Protein AF-A0A6B0S4A5-F1 (afdb_monomer_lite)

InterPro domains:
  IPR012677 Nucleotide-binding alpha-beta plait domain superfamily [G3DSA:3.30.70.330] (7-54)
  IPR012677 Nucleotide-binding alpha-beta plait domain superfamily [G3DSA:3.30.70.330] (55-97)
  IPR035979 RNA-binding domain superfamily [SSF54928] (5-97)

Radius of gyration: 17.84 Å; chains: 1; bounding box: 45×27×46 Å

pLDDT: mean 73.57, std 11.83, range [42.69, 90.5]

Secondary structure (DSSP, 8-state):
----B-TTT--B-S------SSHHHHHHHHHSPSEEETTEEE---PPPPHHHHTSTTTTS--------S--TT--HHHHHHHHHTTS--S-------

Foldseek 3Di:
DDQPADPPPRDRPPDDDDDDPDPVVVVVVQVPPQDDDPNDTDDDAPDDDPVLVPPPCSPPSDPDDDDPPDDPPDDPVNVQVVCVVVHHDPDDDDDDD

Structure (mmCIF, N/CA/C/O backbone):
data_AF-A0A6B0S4A5-F1
#
_entry.id   AF-A0A6B0S4A5-F1
#
loop_
_atom_site.group_PDB
_atom_site.id
_atom_site.type_symbol
_atom_site.label_atom_id
_atom_site.label_alt_id
_atom_site.label_comp_id
_atom_site.label_asym_id
_atom_site.label_entity_id
_atom_site.label_seq_id
_atom_site.pdbx_PDB_ins_code
_atom_site.Cartn_x
_atom_site.Cartn_y
_atom_site.Cartn_z
_atom_site.occupancy
_atom_site.B_iso_or_equiv
_atom_site.auth_seq_id
_atom_site.auth_comp_id
_atom_site.auth_asym_id
_atom_site.auth_atom_id
_atom_site.pdbx_PDB_model_num
ATOM 1 N N . MET A 1 1 ? 11.514 11.085 -21.179 1.00 43.19 1 MET A N 1
ATOM 2 C CA . MET A 1 1 ? 11.255 11.158 -19.724 1.00 43.19 1 MET A CA 1
ATOM 3 C C . MET A 1 1 ? 12.568 10.878 -19.016 1.00 43.19 1 MET A C 1
ATOM 5 O O . MET A 1 1 ? 12.978 9.726 -18.932 1.00 43.19 1 MET A O 1
ATOM 9 N N . ASP A 1 2 ? 13.289 11.934 -18.642 1.00 42.69 2 ASP A N 1
ATOM 10 C CA . ASP A 1 2 ? 14.668 11.815 -18.172 1.00 42.69 2 ASP A CA 1
ATOM 11 C C . ASP A 1 2 ? 14.747 11.138 -16.803 1.00 42.69 2 ASP A C 1
ATOM 13 O O . ASP A 1 2 ? 14.167 11.573 -15.807 1.00 42.69 2 ASP A O 1
ATOM 17 N N . ALA A 1 3 ? 15.481 10.032 -16.782 1.00 50.25 3 ALA A N 1
ATOM 18 C CA . ALA A 1 3 ? 15.921 9.347 -15.588 1.00 50.25 3 ALA A CA 1
ATOM 19 C C . ALA A 1 3 ? 16.538 10.342 -14.601 1.00 50.25 3 ALA A C 1
ATOM 21 O O . ALA A 1 3 ? 17.522 10.997 -14.937 1.00 50.25 3 ALA A O 1
ATOM 22 N N . THR A 1 4 ? 16.030 10.413 -13.368 1.00 56.06 4 THR A N 1
ATOM 23 C CA . THR A 1 4 ? 16.689 11.195 -12.318 1.00 56.06 4 THR A CA 1
ATOM 24 C C . THR A 1 4 ? 18.020 10.525 -11.970 1.00 56.06 4 THR A C 1
ATOM 26 O O . THR A 1 4 ? 18.075 9.591 -11.164 1.00 56.06 4 THR A O 1
ATOM 29 N N . LYS A 1 5 ? 19.077 10.944 -12.668 1.00 55.16 5 LYS A N 1
ATOM 30 C CA . LYS A 1 5 ? 20.461 10.528 -12.455 1.00 55.16 5 LYS A CA 1
ATOM 31 C C . LYS A 1 5 ? 21.021 11.283 -11.259 1.00 55.16 5 LYS A C 1
ATOM 33 O O . LYS A 1 5 ? 20.748 12.468 -11.082 1.00 55.16 5 LYS A O 1
ATOM 38 N N . ASP A 1 6 ? 21.789 10.578 -10.444 1.00 51.12 6 ASP A N 1
ATOM 39 C CA . ASP A 1 6 ? 22.597 11.201 -9.406 1.00 51.12 6 ASP A CA 1
ATOM 40 C C . ASP A 1 6 ? 23.622 12.166 -10.050 1.00 51.12 6 ASP A C 1
ATOM 42 O O . ASP A 1 6 ? 24.294 11.769 -11.009 1.00 51.12 6 AS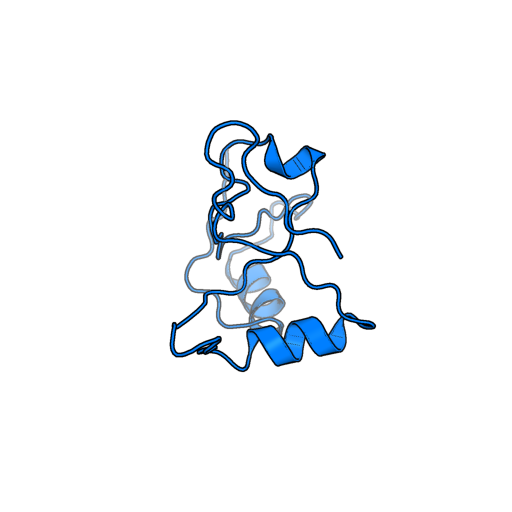P A O 1
ATOM 46 N N . PRO A 1 7 ? 23.733 13.427 -9.589 1.00 57.53 7 PRO A N 1
ATOM 47 C CA . PRO A 1 7 ? 24.579 14.428 -10.239 1.00 57.53 7 PRO A CA 1
ATOM 48 C C . PRO A 1 7 ? 26.082 14.128 -10.123 1.00 57.53 7 PRO A C 1
ATOM 50 O O . PRO A 1 7 ? 26.843 14.578 -10.976 1.00 57.53 7 PRO A O 1
ATOM 53 N N . ASN A 1 8 ? 26.504 13.330 -9.135 1.00 56.09 8 ASN A N 1
ATOM 54 C CA . ASN A 1 8 ? 27.915 13.024 -8.886 1.00 56.09 8 ASN A CA 1
ATOM 55 C C . ASN A 1 8 ? 28.359 11.708 -9.538 1.00 56.09 8 ASN A C 1
ATOM 57 O O . ASN A 1 8 ? 29.469 11.609 -10.050 1.00 56.09 8 ASN A O 1
ATOM 61 N N . THR A 1 9 ? 27.495 10.694 -9.555 1.00 60.47 9 THR A N 1
ATOM 62 C CA . THR A 1 9 ? 27.842 9.334 -10.007 1.00 60.47 9 THR A CA 1
ATOM 63 C C . THR A 1 9 ? 27.242 8.971 -11.364 1.00 60.47 9 THR A C 1
ATOM 65 O O . THR A 1 9 ? 27.572 7.925 -11.923 1.00 60.47 9 THR A O 1
ATOM 68 N N . LYS A 1 10 ? 26.320 9.794 -11.893 1.00 56.72 10 LYS A N 1
ATOM 69 C CA . LYS A 1 10 ? 25.487 9.530 -13.087 1.00 56.72 10 LYS A CA 1
ATOM 70 C C . LYS A 1 10 ? 24.748 8.185 -13.077 1.00 56.72 10 LYS A C 1
ATOM 72 O O . LYS A 1 10 ? 24.102 7.833 -14.069 1.00 56.72 10 LYS A O 1
ATOM 77 N N . CYS A 1 11 ? 24.778 7.459 -11.961 1.00 45.75 11 CYS A N 1
ATOM 78 C CA . CYS A 1 11 ? 24.068 6.211 -11.790 1.00 45.75 11 CYS A CA 1
ATOM 79 C C . CYS A 1 11 ? 22.577 6.491 -11.615 1.00 45.75 11 CYS A C 1
ATOM 81 O O . CYS A 1 11 ? 22.147 7.451 -10.969 1.00 45.75 11 CYS A O 1
ATOM 83 N N . SER A 1 12 ? 21.767 5.638 -12.237 1.00 58.09 12 SER A N 1
ATOM 84 C CA . SER A 1 12 ? 20.331 5.620 -11.998 1.00 58.09 12 SER A CA 1
ATOM 85 C C . SER A 1 12 ? 20.102 5.356 -10.514 1.00 58.09 12 SER A C 1
ATOM 87 O O . SER A 1 12 ? 20.586 4.347 -10.008 1.00 58.09 12 SER A O 1
ATOM 89 N N . ARG A 1 13 ? 19.316 6.195 -9.828 1.00 62.31 13 ARG A N 1
ATOM 90 C CA . ARG A 1 13 ? 18.986 6.027 -8.397 1.00 62.31 13 ARG A CA 1
ATOM 91 C C . ARG A 1 13 ? 18.170 4.757 -8.076 1.00 62.31 13 ARG A C 1
ATOM 93 O O . ARG A 1 13 ? 17.609 4.642 -6.998 1.00 62.31 13 ARG A O 1
ATOM 100 N N . GLY A 1 14 ? 18.063 3.814 -9.012 1.00 68.50 14 GLY A N 1
ATOM 101 C CA . GLY A 1 14 ? 17.408 2.522 -8.817 1.00 68.50 14 GLY A CA 1
ATOM 102 C C . GLY A 1 14 ? 15.879 2.556 -8.832 1.00 68.50 14 GLY A C 1
ATOM 103 O O . GLY A 1 14 ? 15.272 1.502 -8.694 1.00 68.50 14 GLY A O 1
ATOM 104 N N . PHE A 1 15 ? 15.252 3.720 -9.037 1.00 68.50 15 PHE A N 1
ATOM 105 C CA . PHE A 1 15 ? 13.797 3.849 -9.141 1.00 68.50 15 PHE A CA 1
ATOM 106 C C . PHE A 1 15 ? 13.371 4.780 -10.282 1.00 68.50 15 PHE A C 1
ATOM 108 O O . PHE A 1 15 ? 14.099 5.690 -10.703 1.00 68.50 15 PHE A O 1
ATOM 115 N N . ARG A 1 16 ? 12.167 4.530 -10.793 1.00 72.44 16 ARG A N 1
ATOM 116 C CA . ARG A 1 16 ? 11.432 5.376 -11.737 1.00 72.44 16 ARG A CA 1
ATOM 117 C C . ARG A 1 16 ? 9.991 5.475 -11.257 1.00 72.44 16 ARG A C 1
ATOM 119 O O . ARG A 1 16 ? 9.499 4.560 -10.605 1.00 72.44 16 ARG A O 1
ATOM 126 N N . LEU A 1 17 ? 9.351 6.597 -11.561 1.00 75.50 17 LEU A N 1
ATOM 127 C CA . LEU A 1 17 ? 7.925 6.793 -11.333 1.00 75.50 17 LEU A CA 1
ATOM 128 C C . LEU A 1 17 ? 7.189 6.454 -12.626 1.00 75.50 17 LEU A C 1
ATOM 130 O O . LEU A 1 17 ? 7.619 6.869 -13.703 1.00 75.50 17 LEU A O 1
ATOM 134 N N . LEU A 1 18 ? 6.102 5.706 -12.494 1.00 75.19 18 LEU A N 1
ATOM 135 C CA . LEU A 1 18 ? 5.178 5.394 -13.571 1.00 75.19 18 LEU A CA 1
ATOM 136 C C . LEU A 1 18 ? 3.798 5.901 -13.153 1.00 75.19 18 LEU A C 1
ATOM 138 O O . LEU A 1 18 ? 3.361 5.653 -12.030 1.00 75.19 18 LEU A O 1
ATOM 142 N N . THR A 1 19 ? 3.147 6.637 -14.047 1.00 76.56 19 THR A N 1
ATOM 143 C CA . THR A 1 19 ? 1.810 7.191 -13.829 1.00 76.56 19 THR A CA 1
ATOM 144 C C . THR A 1 19 ? 0.844 6.460 -14.745 1.00 76.56 19 THR A C 1
ATOM 146 O O . THR A 1 19 ? 1.001 6.513 -15.963 1.00 76.56 19 THR A O 1
ATOM 149 N N . TYR A 1 20 ? -0.130 5.774 -14.154 1.00 75.88 20 TYR A N 1
ATOM 150 C CA . TYR A 1 20 ? -1.237 5.158 -14.883 1.00 75.88 20 TYR A CA 1
ATOM 151 C C . TYR A 1 20 ? -2.271 6.210 -15.295 1.00 75.88 20 TYR A C 1
ATOM 153 O O . TYR A 1 20 ? -2.365 7.266 -14.666 1.00 75.88 20 TYR A O 1
ATOM 161 N N . ALA A 1 21 ? -3.051 5.925 -16.340 1.00 79.50 21 ALA A N 1
ATOM 162 C CA . ALA A 1 21 ? -4.108 6.828 -16.792 1.00 79.50 21 ALA A CA 1
ATOM 163 C C . ALA A 1 21 ? -5.282 6.855 -15.801 1.00 79.50 21 ALA A C 1
ATOM 165 O O . ALA A 1 21 ? -5.953 7.875 -15.649 1.00 79.50 21 ALA A O 1
ATOM 166 N N . THR A 1 22 ? -5.515 5.740 -15.106 1.00 71.69 22 THR A N 1
ATOM 167 C CA . THR A 1 22 ? -6.626 5.560 -14.173 1.00 71.69 22 THR A CA 1
ATOM 168 C C . THR A 1 22 ? -6.189 4.887 -12.872 1.00 71.69 22 THR A C 1
ATOM 170 O O . THR A 1 22 ? -5.196 4.163 -12.798 1.00 71.69 22 THR A O 1
ATOM 173 N N . VAL A 1 23 ? -6.983 5.086 -11.817 1.00 72.50 23 VAL A N 1
ATOM 174 C CA . VAL A 1 23 ? -6.755 4.451 -10.506 1.00 72.50 23 VAL A CA 1
ATOM 175 C C . VAL A 1 23 ? -6.990 2.934 -10.558 1.00 72.50 23 VAL A C 1
ATOM 177 O O . VAL A 1 23 ? -6.362 2.187 -9.810 1.00 72.50 23 VAL A O 1
ATOM 180 N N . GLN A 1 24 ? -7.854 2.453 -11.456 1.00 76.69 24 GLN A N 1
ATOM 181 C CA . GLN A 1 24 ? -8.136 1.020 -11.600 1.00 76.69 24 GLN A CA 1
ATOM 182 C C . GLN A 1 24 ? -6.902 0.237 -12.066 1.00 76.69 24 GLN A C 1
ATOM 184 O O . GLN A 1 24 ? -6.638 -0.855 -11.564 1.00 76.69 24 GLN A O 1
ATOM 189 N N . GLU A 1 25 ? -6.102 0.822 -12.959 1.0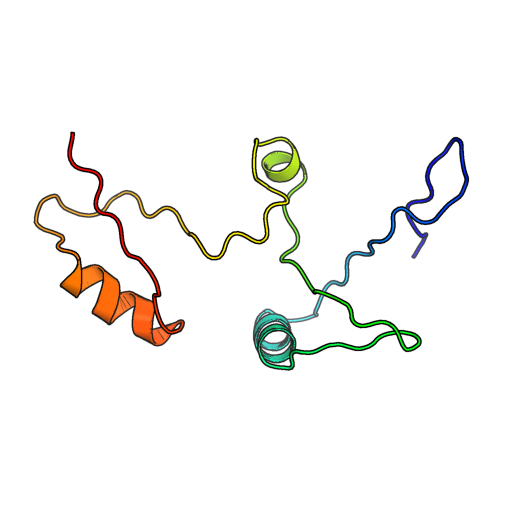0 74.62 25 GLU A N 1
ATOM 190 C CA . GLU A 1 25 ? -4.857 0.221 -13.445 1.00 74.62 25 GLU A CA 1
ATOM 191 C C . GLU A 1 25 ? -3.810 0.081 -12.330 1.00 74.62 25 GLU A C 1
ATOM 193 O O . GLU A 1 25 ? -3.108 -0.926 -12.268 1.00 74.62 25 GLU A O 1
ATOM 198 N N . VAL A 1 26 ? -3.770 1.022 -11.376 1.00 77.62 26 VAL A N 1
ATOM 199 C CA . VAL A 1 26 ? -2.909 0.918 -10.183 1.00 77.62 26 VAL A CA 1
ATOM 200 C C . VAL A 1 26 ? -3.281 -0.311 -9.347 1.00 77.62 26 VAL A C 1
ATOM 202 O O . VAL A 1 26 ? -2.404 -1.017 -8.846 1.00 77.62 26 VAL A O 1
ATOM 205 N N . GLY A 1 27 ? -4.581 -0.577 -9.190 1.00 77.56 27 GLY A N 1
ATOM 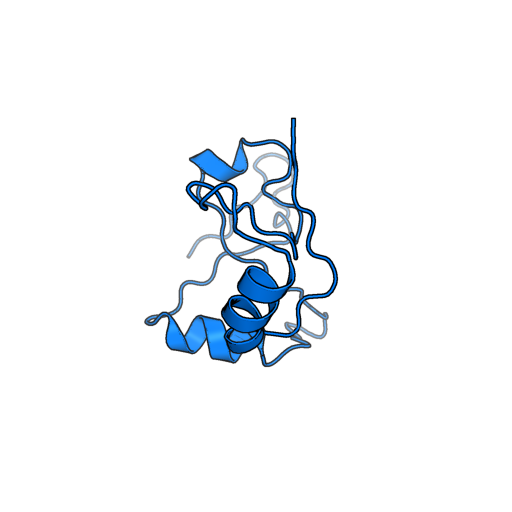206 C CA . GLY A 1 27 ? -5.083 -1.747 -8.469 1.00 77.56 27 GLY A CA 1
ATOM 207 C C . GLY A 1 27 ? -4.723 -3.062 -9.163 1.00 77.56 27 GLY A C 1
ATOM 208 O O . GLY A 1 27 ? -4.244 -3.991 -8.509 1.00 77.56 27 GLY A O 1
ATOM 209 N N . ALA A 1 28 ? -4.898 -3.120 -10.486 1.00 79.75 28 ALA A N 1
ATOM 210 C CA . ALA A 1 28 ? -4.529 -4.279 -11.296 1.00 79.75 28 ALA A CA 1
ATOM 211 C C . ALA A 1 28 ? -3.023 -4.578 -11.209 1.00 79.75 28 ALA A C 1
ATOM 213 O O . ALA A 1 28 ? -2.638 -5.710 -10.914 1.00 79.75 28 ALA A O 1
ATOM 214 N N . GLU A 1 29 ? -2.178 -3.552 -11.345 1.00 82.44 29 GLU A N 1
ATOM 215 C CA . GLU A 1 29 ? -0.723 -3.673 -11.208 1.00 82.44 29 GLU A CA 1
ATOM 216 C C . GLU A 1 29 ? -0.321 -4.180 -9.817 1.00 82.44 29 GLU A C 1
ATOM 218 O O . GLU A 1 29 ? 0.538 -5.053 -9.668 1.00 82.44 29 GLU A O 1
ATOM 223 N N . ARG A 1 30 ? -0.959 -3.668 -8.759 1.00 81.31 30 ARG A N 1
ATOM 224 C CA . ARG A 1 30 ? -0.656 -4.083 -7.381 1.00 81.31 30 ARG A CA 1
ATOM 225 C C . ARG A 1 30 ? -0.983 -5.558 -7.133 1.00 81.31 30 ARG A C 1
ATOM 227 O O . ARG A 1 30 ? -0.278 -6.210 -6.354 1.00 81.31 30 ARG A O 1
ATOM 234 N N . SER A 1 31 ? -2.021 -6.066 -7.796 1.00 80.06 31 SER A N 1
ATOM 235 C CA . SER A 1 31 ? -2.450 -7.468 -7.741 1.00 80.06 31 SER A CA 1
ATOM 236 C C . SER A 1 31 ? -1.598 -8.390 -8.614 1.00 80.06 31 SER A C 1
ATOM 238 O O . SER A 1 31 ? -1.416 -9.549 -8.260 1.00 80.06 31 SER A O 1
ATOM 240 N N . ALA A 1 32 ? -1.013 -7.883 -9.701 1.00 82.31 32 ALA A N 1
ATOM 241 C CA . ALA A 1 32 ? -0.228 -8.659 -10.665 1.00 82.31 32 ALA A CA 1
ATOM 242 C C . ALA A 1 32 ? 1.203 -9.016 -10.202 1.00 82.31 32 ALA A C 1
ATOM 244 O O . ALA A 1 32 ? 2.028 -9.463 -10.996 1.00 82.31 32 ALA A O 1
ATOM 245 N N . ARG A 1 33 ? 1.523 -8.837 -8.914 1.00 82.56 33 ARG A N 1
ATOM 246 C CA . ARG A 1 33 ? 2.837 -9.197 -8.357 1.00 82.56 33 ARG A CA 1
ATOM 247 C C . ARG A 1 33 ? 3.065 -10.720 -8.418 1.00 82.56 33 ARG A C 1
ATOM 249 O O . ARG A 1 33 ? 2.128 -11.470 -8.151 1.00 82.56 33 ARG A O 1
ATOM 256 N N . PRO A 1 34 ? 4.309 -11.195 -8.643 1.00 85.81 34 PRO A N 1
ATOM 257 C CA . PRO A 1 34 ? 5.563 -10.439 -8.732 1.00 85.81 34 PRO A CA 1
ATOM 258 C C . PRO A 1 34 ? 5.841 -9.844 -10.121 1.00 85.81 34 PRO A C 1
ATOM 260 O O . PRO A 1 34 ? 5.571 -10.466 -11.142 1.00 85.81 34 PRO A O 1
ATOM 263 N N . HIS A 1 35 ? 6.497 -8.682 -10.142 1.00 84.50 35 HIS A N 1
ATOM 264 C CA . HIS A 1 35 ? 6.861 -7.978 -11.376 1.00 84.50 35 HIS A CA 1
ATOM 265 C C . HIS A 1 35 ? 8.313 -8.220 -11.762 1.00 84.50 35 HIS A C 1
ATOM 267 O O . HIS A 1 35 ? 9.195 -8.211 -10.901 1.00 84.50 35 HIS A O 1
ATOM 273 N N . LYS A 1 36 ? 8.577 -8.400 -13.059 1.00 84.69 36 LYS A N 1
ATOM 274 C CA . LYS A 1 36 ? 9.932 -8.536 -13.608 1.00 84.69 36 LYS A CA 1
ATOM 275 C C . LYS A 1 36 ? 10.163 -7.516 -14.717 1.00 84.69 36 LYS A C 1
ATOM 277 O O . LYS A 1 36 ? 9.417 -7.486 -15.687 1.00 84.69 36 LYS A O 1
ATOM 282 N N . VAL A 1 37 ? 11.231 -6.735 -14.584 1.00 80.94 37 VAL A N 1
ATOM 283 C CA . VAL A 1 37 ? 11.705 -5.780 -15.596 1.00 80.94 37 VAL A CA 1
ATOM 284 C C . VAL A 1 37 ? 13.176 -6.079 -15.850 1.00 80.94 37 VAL A C 1
ATOM 286 O O . VAL A 1 37 ? 13.950 -6.195 -14.900 1.00 80.94 37 VAL A O 1
ATOM 289 N N . ASP A 1 38 ? 13.552 -6.275 -17.114 1.00 81.75 38 ASP A N 1
ATOM 290 C CA . ASP A 1 38 ? 14.923 -6.611 -17.531 1.00 81.75 38 ASP A CA 1
ATOM 291 C C . ASP A 1 38 ? 15.519 -7.818 -16.780 1.00 81.75 38 ASP A C 1
ATOM 293 O O . ASP A 1 38 ? 16.679 -7.834 -16.372 1.00 81.75 38 ASP A O 1
ATOM 297 N N . GLY A 1 39 ? 14.688 -8.833 -16.523 1.00 82.00 39 GLY A N 1
ATOM 298 C CA . GLY A 1 39 ? 15.086 -10.038 -15.788 1.00 82.00 39 GLY A CA 1
ATOM 299 C C . GLY A 1 39 ? 15.245 -9.850 -14.274 1.00 82.00 39 GLY A C 1
ATOM 300 O O . GLY A 1 39 ? 15.449 -10.835 -13.563 1.00 82.00 39 GLY A O 1
ATOM 301 N N . LYS A 1 40 ? 15.089 -8.629 -13.748 1.00 78.62 40 LYS A N 1
ATOM 302 C CA . LYS A 1 40 ? 15.136 -8.333 -12.313 1.00 78.62 40 LYS A CA 1
ATOM 303 C C . LYS A 1 40 ? 13.727 -8.261 -11.729 1.00 78.62 40 LYS A C 1
ATOM 305 O O . LYS A 1 40 ? 12.851 -7.600 -12.281 1.00 78.62 40 LYS A O 1
ATOM 310 N N . VAL A 1 41 ? 13.515 -8.913 -10.586 1.00 81.06 41 VAL A N 1
ATOM 311 C CA . VAL A 1 41 ? 12.277 -8.744 -9.813 1.00 81.06 41 VAL A CA 1
ATOM 312 C C . VAL A 1 41 ? 12.249 -7.329 -9.241 1.00 81.06 41 VAL A C 1
ATOM 314 O O . VAL A 1 41 ? 13.201 -6.903 -8.582 1.00 81.06 41 VAL A O 1
ATOM 317 N N . VAL A 1 42 ? 11.170 -6.601 -9.509 1.00 81.19 42 VAL A N 1
ATOM 318 C CA . VAL A 1 42 ? 10.954 -5.240 -9.013 1.00 81.19 42 VAL A CA 1
ATOM 319 C C . VAL A 1 42 ? 9.790 -5.221 -8.030 1.00 81.19 42 VAL A C 1
ATOM 321 O O . VAL A 1 42 ? 8.835 -5.987 -8.153 1.00 81.19 42 VAL A O 1
ATOM 324 N N . GLU A 1 43 ? 9.874 -4.334 -7.043 1.00 78.19 43 GLU A N 1
ATOM 325 C CA . GLU A 1 43 ? 8.801 -4.084 -6.082 1.00 78.19 43 GLU A CA 1
ATOM 326 C C . GLU A 1 43 ? 8.189 -2.712 -6.390 1.00 78.19 43 GLU A C 1
ATOM 328 O O . GLU A 1 43 ? 8.792 -1.689 -6.046 1.00 78.19 43 GLU A O 1
ATOM 333 N N . PRO A 1 44 ? 7.015 -2.651 -7.048 1.00 77.56 44 PRO A N 1
ATOM 334 C CA . PRO A 1 44 ? 6.296 -1.398 -7.191 1.00 77.56 44 PRO A CA 1
ATOM 335 C C . PRO A 1 44 ? 5.874 -0.890 -5.814 1.00 77.56 44 PRO A C 1
ATOM 337 O O . PRO A 1 44 ? 5.255 -1.613 -5.027 1.00 77.56 44 PRO A O 1
ATOM 340 N N . LYS A 1 45 ? 6.193 0.372 -5.540 1.00 77.12 45 LYS A N 1
ATOM 341 C CA . LYS A 1 45 ? 5.750 1.094 -4.348 1.00 77.12 45 LYS A CA 1
ATOM 342 C C . LYS A 1 45 ? 4.814 2.210 -4.771 1.00 77.12 45 LYS A C 1
ATOM 344 O O . LYS A 1 45 ? 5.001 2.805 -5.831 1.00 77.12 45 LYS A O 1
ATOM 349 N N . THR A 1 46 ? 3.828 2.502 -3.931 1.00 73.44 46 THR A N 1
ATOM 350 C CA . THR A 1 46 ? 2.981 3.678 -4.123 1.00 73.44 46 THR A CA 1
ATOM 351 C C . THR A 1 46 ? 3.864 4.921 -4.182 1.00 73.44 46 THR A C 1
ATOM 353 O O . THR A 1 46 ? 4.767 5.084 -3.360 1.00 73.44 46 THR A O 1
ATOM 356 N N . ALA A 1 47 ? 3.621 5.781 -5.170 1.00 68.06 47 ALA A N 1
ATOM 357 C CA . ALA A 1 47 ? 4.303 7.059 -5.260 1.00 68.06 47 ALA A CA 1
ATOM 358 C C . ALA A 1 47 ? 3.902 7.927 -4.065 1.00 68.06 47 ALA A C 1
ATOM 360 O O . ALA A 1 47 ? 2.719 8.100 -3.781 1.00 68.06 47 ALA A O 1
ATOM 361 N N . VAL A 1 48 ? 4.898 8.464 -3.374 1.00 68.56 48 VAL A N 1
ATOM 362 C CA . VAL A 1 48 ? 4.688 9.359 -2.241 1.00 68.56 48 VAL A CA 1
ATOM 363 C C . VAL A 1 48 ? 4.870 10.790 -2.728 1.00 68.56 48 VAL A C 1
ATOM 365 O O . VAL A 1 48 ? 5.761 11.057 -3.542 1.00 68.56 48 VAL A O 1
ATOM 368 N N . SER A 1 49 ? 4.010 11.703 -2.271 1.00 67.62 49 SER A N 1
ATOM 369 C CA . SER A 1 49 ? 4.152 13.126 -2.578 1.00 67.62 49 SER A CA 1
ATOM 370 C C . SER A 1 49 ? 5.522 13.626 -2.097 1.00 67.62 49 SER A C 1
ATOM 372 O O . SER A 1 49 ? 6.124 13.051 -1.188 1.00 67.62 49 SER A O 1
ATOM 374 N N . ARG A 1 50 ? 6.061 14.695 -2.699 1.00 67.38 50 ARG A N 1
ATOM 375 C CA . ARG A 1 50 ? 7.349 15.250 -2.236 1.00 67.38 50 ARG A CA 1
ATOM 376 C C . ARG A 1 50 ? 7.282 15.684 -0.772 1.00 67.38 50 ARG A C 1
ATOM 378 O O . ARG A 1 50 ? 8.257 15.510 -0.052 1.00 67.38 50 ARG A O 1
ATOM 385 N N . GLU A 1 51 ? 6.141 16.214 -0.360 1.00 70.12 51 GLU A N 1
ATOM 386 C CA . GLU A 1 51 ? 5.861 16.667 1.000 1.00 70.12 51 GLU A CA 1
ATOM 387 C C . GLU A 1 51 ? 5.897 15.487 1.973 1.00 70.12 51 GLU A C 1
ATOM 389 O O . GLU A 1 51 ? 6.648 15.497 2.947 1.00 70.12 51 GLU A O 1
ATOM 394 N N . ASP A 1 52 ? 5.180 14.413 1.640 1.00 65.31 52 ASP A N 1
ATOM 395 C CA . ASP A 1 52 ? 5.164 13.205 2.453 1.00 65.31 52 ASP A CA 1
ATOM 396 C C . ASP A 1 52 ? 6.508 12.481 2.422 1.00 65.31 52 ASP A C 1
ATOM 398 O O . ASP A 1 52 ? 6.885 11.910 3.433 1.00 65.31 52 ASP A O 1
ATOM 402 N N . SER A 1 53 ? 7.287 12.556 1.334 1.00 64.56 53 SER A N 1
ATOM 403 C CA . SER A 1 53 ? 8.608 11.910 1.236 1.00 64.56 53 SER A CA 1
ATOM 404 C C . SER A 1 53 ? 9.621 12.426 2.262 1.00 64.56 53 SER A C 1
ATOM 406 O O . SER A 1 53 ? 10.553 11.704 2.612 1.00 64.56 53 SER A O 1
ATOM 408 N N . GLN A 1 54 ? 9.421 13.651 2.767 1.00 71.06 54 GLN A N 1
ATOM 409 C CA . GLN A 1 54 ? 10.238 14.242 3.831 1.00 71.06 54 GLN A CA 1
ATOM 410 C C . GLN A 1 54 ? 9.853 13.727 5.223 1.00 71.06 54 GLN A C 1
ATOM 412 O O . GLN A 1 54 ? 10.595 13.929 6.185 1.00 71.06 54 GLN A O 1
ATOM 417 N N . ARG A 1 55 ? 8.700 13.057 5.360 1.00 70.94 55 ARG A N 1
ATOM 418 C CA . ARG A 1 55 ? 8.256 12.495 6.635 1.00 70.94 55 ARG A CA 1
ATOM 419 C C . ARG A 1 55 ? 9.043 11.214 6.938 1.00 70.94 55 ARG A C 1
ATOM 421 O O . ARG A 1 55 ? 9.192 10.357 6.059 1.00 70.94 55 ARG A O 1
ATOM 428 N N . PRO A 1 56 ? 9.510 11.024 8.184 1.00 60.00 56 PRO A N 1
ATOM 429 C CA . PRO A 1 56 ? 10.132 9.770 8.591 1.00 60.00 56 PRO A CA 1
ATOM 430 C C . PRO A 1 56 ? 9.196 8.588 8.300 1.00 60.00 56 PRO A C 1
ATOM 432 O O . PRO A 1 56 ? 8.049 8.574 8.738 1.00 60.00 56 PRO A O 1
ATOM 435 N N . GLY A 1 57 ? 9.674 7.603 7.535 1.00 60.78 57 GLY A N 1
ATOM 436 C CA . GLY A 1 57 ? 8.915 6.391 7.203 1.00 60.78 57 GLY A CA 1
ATOM 437 C C . GLY A 1 57 ? 8.124 6.423 5.890 1.00 60.78 57 GLY A C 1
ATOM 438 O O . GLY A 1 57 ? 7.567 5.400 5.507 1.00 60.78 57 GLY A O 1
ATOM 439 N N . ALA A 1 58 ? 8.142 7.530 5.148 1.00 57.16 58 ALA A N 1
ATOM 440 C CA . ALA A 1 58 ? 7.427 7.680 3.879 1.00 57.16 58 ALA A CA 1
ATOM 441 C C . ALA A 1 58 ? 7.814 6.657 2.795 1.00 57.16 58 ALA A C 1
ATOM 443 O O . ALA A 1 58 ? 6.974 6.196 2.033 1.00 57.16 58 ALA A O 1
ATOM 444 N N . HIS A 1 59 ? 9.087 6.259 2.743 1.00 55.50 59 HIS A N 1
ATOM 445 C CA . HIS A 1 59 ? 9.592 5.262 1.791 1.00 55.50 59 HIS A CA 1
ATOM 446 C C . HIS A 1 59 ? 9.519 3.810 2.293 1.00 55.50 59 HIS A C 1
ATOM 448 O O . HIS A 1 59 ? 9.900 2.883 1.561 1.00 55.50 59 HIS A O 1
ATOM 454 N N . LEU A 1 60 ? 9.046 3.588 3.524 1.00 56.84 60 LEU A N 1
ATOM 455 C CA . LEU A 1 60 ? 8.756 2.240 3.993 1.00 56.84 60 LEU A CA 1
ATOM 456 C C . LEU A 1 60 ? 7.543 1.744 3.210 1.00 56.84 60 LEU A C 1
ATOM 458 O O . LEU A 1 60 ? 6.561 2.465 3.060 1.00 56.84 60 LEU A O 1
ATOM 462 N N . THR A 1 61 ? 7.620 0.523 2.679 1.00 51.09 61 THR A N 1
ATOM 463 C CA . THR A 1 61 ? 6.487 -0.162 2.049 1.00 51.09 61 THR A CA 1
ATOM 464 C C . THR A 1 61 ? 5.466 -0.457 3.154 1.00 51.09 61 THR A C 1
ATOM 466 O O . THR A 1 61 ? 5.374 -1.576 3.653 1.00 51.09 61 THR A O 1
ATOM 469 N N . MET A 1 62 ? 4.779 0.574 3.650 1.00 55.88 62 MET A N 1
ATOM 470 C CA . MET A 1 62 ? 3.922 0.459 4.815 1.00 55.88 62 MET A CA 1
ATOM 471 C C . MET A 1 62 ? 2.662 -0.283 4.390 1.00 55.88 62 MET A C 1
ATOM 473 O O . MET A 1 62 ? 1.793 0.244 3.701 1.00 55.88 62 MET A O 1
ATOM 477 N N . LYS A 1 63 ? 2.562 -1.536 4.836 1.00 64.38 63 LYS A N 1
ATOM 478 C CA . LYS A 1 63 ? 1.298 -2.278 4.913 1.00 64.38 63 LYS A CA 1
ATOM 479 C C . LYS A 1 63 ? 0.326 -1.667 5.942 1.00 64.38 63 LYS A C 1
ATOM 481 O O . LYS A 1 63 ? -0.767 -2.188 6.118 1.00 64.38 63 LYS A O 1
ATOM 486 N N . LYS A 1 64 ? 0.734 -0.604 6.647 1.00 69.44 64 LYS A N 1
ATOM 487 C CA . LYS A 1 64 ? -0.001 0.035 7.738 1.00 69.44 64 LYS A CA 1
ATOM 488 C C . LYS A 1 64 ? -0.570 1.374 7.276 1.00 69.44 64 LYS A C 1
ATOM 490 O O . LYS A 1 64 ? 0.130 2.161 6.645 1.00 69.44 64 LYS A O 1
ATOM 495 N N . ILE A 1 65 ? -1.829 1.616 7.613 1.00 74.88 65 ILE A N 1
ATOM 496 C CA . ILE A 1 65 ? -2.525 2.891 7.430 1.00 74.88 65 ILE A CA 1
ATOM 497 C C . ILE A 1 65 ? -2.860 3.466 8.808 1.00 74.88 65 ILE A C 1
ATOM 499 O O . ILE A 1 65 ? -3.047 2.704 9.756 1.00 74.88 65 ILE A O 1
ATOM 503 N N . PHE A 1 66 ? -2.914 4.793 8.929 1.00 76.81 66 PHE A N 1
ATOM 504 C CA . PHE A 1 66 ? -3.412 5.457 10.135 1.00 76.81 66 PHE A CA 1
ATOM 505 C C . PHE A 1 66 ? -4.855 5.894 9.898 1.00 76.81 66 PHE A C 1
ATOM 507 O O . PHE A 1 66 ? -5.153 6.492 8.864 1.00 76.81 66 PHE A O 1
ATOM 514 N N . VAL A 1 67 ? -5.740 5.582 10.839 1.00 78.56 67 VAL A N 1
ATOM 515 C CA . VAL A 1 67 ? -7.170 5.888 10.748 1.00 78.56 67 VAL A CA 1
ATOM 516 C C . VAL A 1 67 ? -7.515 6.806 11.917 1.00 78.56 67 VAL A C 1
ATOM 518 O O . VAL A 1 67 ? -7.385 6.411 13.070 1.00 78.56 67 VAL A O 1
ATOM 521 N N . SER A 1 68 ? -7.908 8.043 11.618 1.00 81.44 68 SER A N 1
ATOM 522 C CA . SER A 1 68 ? -8.316 9.057 12.597 1.00 81.44 68 SER A CA 1
ATOM 523 C C . SER A 1 68 ? -9.793 9.423 12.420 1.00 81.44 68 SER A C 1
ATOM 525 O O . SER A 1 68 ? -10.393 9.117 11.391 1.00 81.44 68 SER A O 1
ATOM 527 N N . GLY A 1 69 ? -10.397 10.069 13.424 1.00 84.19 69 GLY A N 1
ATOM 528 C CA . GLY A 1 69 ? -11.804 10.497 13.365 1.00 84.19 69 GLY A CA 1
ATOM 529 C C . GLY A 1 69 ? -12.827 9.373 13.568 1.00 84.19 69 GLY A C 1
ATOM 530 O O . GLY A 1 69 ? -13.986 9.524 13.190 1.00 84.19 69 GLY A O 1
ATOM 531 N N . ILE A 1 70 ? -12.406 8.249 14.152 1.00 86.75 70 ILE A N 1
ATOM 532 C CA . ILE A 1 70 ? -13.295 7.160 14.569 1.00 86.75 70 ILE A CA 1
ATOM 533 C C . ILE A 1 70 ? -13.896 7.466 15.943 1.00 86.75 70 ILE A C 1
ATOM 535 O O . ILE A 1 70 ? -13.271 8.137 16.764 1.00 86.75 70 ILE A O 1
ATOM 539 N N . LYS A 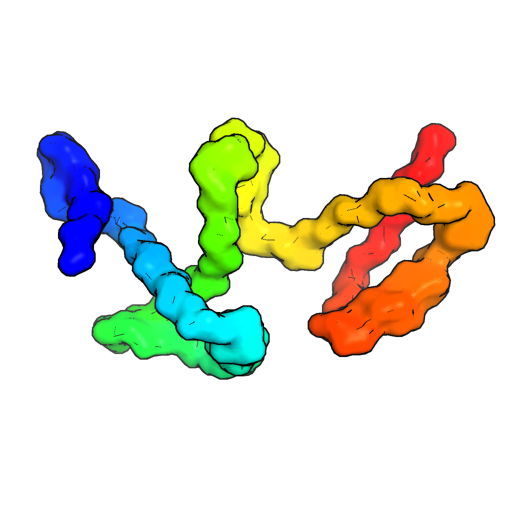1 71 ? -15.123 6.998 16.186 1.00 87.38 71 LYS A N 1
ATOM 540 C CA . LYS A 1 71 ? -15.782 7.179 17.485 1.00 87.38 71 LYS A CA 1
ATOM 541 C C . LYS A 1 71 ? -15.113 6.317 18.559 1.00 87.38 71 LYS A C 1
ATOM 543 O O . LYS A 1 71 ? -14.563 5.267 18.235 1.00 87.38 71 LYS A O 1
ATOM 548 N N . GLU A 1 72 ? -15.217 6.719 19.822 1.00 85.69 72 GLU A N 1
ATOM 549 C CA . GLU A 1 72 ? -14.607 6.014 20.962 1.00 85.69 72 GLU A CA 1
ATOM 550 C C . GLU A 1 72 ? -15.143 4.582 21.157 1.00 85.69 72 GLU A C 1
ATOM 552 O O . GLU A 1 72 ? -14.415 3.697 21.602 1.00 85.69 72 GLU A O 1
ATOM 557 N N . ASP A 1 73 ? -16.386 4.326 20.738 1.00 88.44 73 ASP A N 1
ATOM 558 C CA . ASP A 1 73 ? -17.027 3.005 20.717 1.00 88.44 73 ASP A CA 1
ATOM 559 C C . ASP A 1 73 ? -16.608 2.134 19.513 1.00 88.44 73 ASP A C 1
ATOM 561 O O . ASP A 1 73 ? -17.101 1.019 19.334 1.00 88.44 73 ASP A O 1
ATOM 565 N N . THR A 1 74 ? -15.691 2.612 18.663 1.00 87.06 74 THR A N 1
ATOM 566 C CA . THR A 1 74 ? -15.201 1.838 17.516 1.00 87.06 74 THR A CA 1
ATOM 567 C C . THR A 1 74 ? -14.223 0.760 17.975 1.00 87.06 74 THR A C 1
ATOM 569 O O . THR A 1 74 ? -13.076 1.046 18.313 1.00 87.06 74 THR A O 1
ATOM 572 N N . GLU A 1 75 ? -14.660 -0.497 17.933 1.00 89.19 75 GLU A N 1
ATOM 573 C CA . GLU A 1 75 ? -13.822 -1.660 18.228 1.00 89.19 75 GLU A CA 1
ATOM 574 C C . GLU A 1 75 ? -13.099 -2.234 17.000 1.00 89.19 75 GLU A C 1
ATOM 576 O O . GLU A 1 75 ? -13.383 -1.892 15.848 1.00 89.19 75 GLU A O 1
ATOM 581 N N . GLU A 1 76 ? -12.172 -3.167 17.251 1.00 88.44 76 GLU A N 1
ATOM 582 C CA . GLU A 1 76 ? -11.353 -3.803 16.213 1.00 88.44 76 GLU A CA 1
ATOM 583 C C . GLU A 1 76 ? -12.232 -4.457 15.146 1.00 88.44 76 GLU A C 1
ATOM 585 O O . GLU A 1 76 ? -11.968 -4.324 13.951 1.00 88.44 76 GLU A O 1
ATOM 590 N N . TYR A 1 77 ? -13.299 -5.133 15.579 1.00 90.50 77 TYR A N 1
ATOM 591 C CA . TYR A 1 77 ? -14.222 -5.831 14.694 1.00 90.50 77 TYR A CA 1
ATOM 592 C C . TYR A 1 77 ? -14.846 -4.894 13.649 1.00 90.50 77 TYR A C 1
ATOM 594 O O . TYR A 1 77 ? -14.912 -5.255 12.474 1.00 90.50 77 TYR A O 1
ATOM 602 N N . HIS A 1 78 ? -15.223 -3.668 14.034 1.00 89.75 78 HIS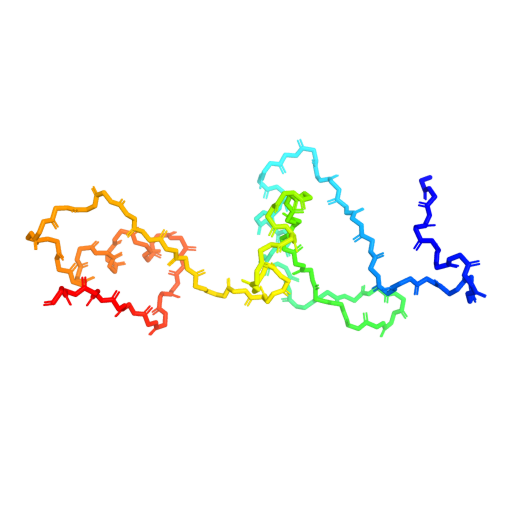 A N 1
ATOM 603 C CA . HIS A 1 78 ? -15.781 -2.685 13.102 1.00 89.75 78 HIS A CA 1
ATOM 604 C C . HIS A 1 78 ? -14.773 -2.310 12.010 1.00 89.75 78 HIS A C 1
ATOM 606 O O . HIS A 1 78 ? -15.112 -2.275 10.826 1.00 89.75 78 HIS A O 1
ATOM 612 N N . LEU A 1 79 ? -13.514 -2.082 12.400 1.00 89.56 79 LEU A N 1
ATOM 613 C CA . LEU A 1 79 ? -12.434 -1.771 11.464 1.00 89.56 79 LEU A CA 1
ATOM 614 C C . LEU A 1 79 ? -12.114 -2.973 10.572 1.00 89.56 79 LEU A C 1
ATOM 616 O O . LEU A 1 79 ? -11.916 -2.811 9.370 1.00 89.56 79 LEU A O 1
ATOM 620 N N . ARG A 1 80 ? -12.098 -4.183 11.136 1.00 89.12 80 ARG A N 1
ATOM 621 C CA . ARG A 1 80 ? -11.809 -5.416 10.403 1.00 89.12 80 ARG A CA 1
ATOM 622 C C . ARG A 1 80 ? -12.836 -5.657 9.305 1.00 89.12 80 ARG A C 1
ATOM 624 O O . ARG A 1 80 ? -12.438 -5.775 8.153 1.00 89.12 80 ARG A O 1
ATOM 631 N N . VAL A 1 81 ? -14.127 -5.638 9.640 1.00 89.62 81 VAL A N 1
ATOM 632 C CA . VAL A 1 81 ? -15.213 -5.825 8.663 1.00 89.62 81 VAL A CA 1
ATOM 633 C C . VAL A 1 81 ? -15.144 -4.774 7.555 1.00 89.62 81 VAL A C 1
ATOM 635 O O . VAL A 1 81 ? -15.272 -5.111 6.381 1.00 89.62 81 VAL A O 1
ATOM 638 N N . TYR A 1 82 ? -14.891 -3.510 7.906 1.00 87.94 82 TYR A N 1
ATOM 639 C CA . TYR A 1 82 ? -14.812 -2.436 6.919 1.00 87.94 82 TYR A CA 1
ATOM 640 C C . TYR A 1 82 ? -13.592 -2.560 5.997 1.00 87.94 82 TYR A C 1
ATOM 642 O O . TYR A 1 82 ? -13.714 -2.400 4.786 1.00 87.94 82 TYR A O 1
ATOM 650 N N . PHE A 1 83 ? -12.402 -2.841 6.538 1.00 86.81 83 PHE A N 1
ATOM 651 C CA . PHE A 1 83 ? -11.170 -2.887 5.745 1.00 86.81 83 PHE A CA 1
ATOM 652 C C . PHE A 1 83 ? -10.932 -4.227 5.040 1.00 86.81 83 PHE A C 1
ATOM 654 O O . PHE A 1 83 ? -10.190 -4.245 4.057 1.00 86.81 83 PHE A O 1
ATOM 661 N N . GLU A 1 84 ? -11.584 -5.319 5.452 1.00 85.19 84 GLU A N 1
ATOM 662 C CA . GLU A 1 84 ? -11.495 -6.616 4.764 1.00 85.19 84 GLU A CA 1
ATOM 663 C C . GLU A 1 84 ? -11.976 -6.553 3.307 1.00 85.19 84 GLU A C 1
ATOM 665 O O . GLU A 1 84 ? -11.454 -7.287 2.467 1.00 85.19 84 GLU A O 1
ATOM 670 N N . GLN A 1 85 ? -12.864 -5.610 2.964 1.00 80.31 85 GLN A N 1
ATOM 671 C CA . GLN A 1 85 ? -13.270 -5.356 1.574 1.00 80.31 85 GLN A CA 1
ATOM 672 C C . GLN A 1 85 ? -12.111 -4.857 0.686 1.00 80.31 85 GLN A C 1
ATOM 674 O O . GLN A 1 85 ? -12.125 -5.045 -0.529 1.00 80.31 85 GLN A O 1
ATOM 679 N N . CYS A 1 86 ? -11.106 -4.210 1.284 1.00 77.19 86 CYS A N 1
ATOM 680 C CA . CYS A 1 86 ? -9.920 -3.695 0.596 1.00 77.19 86 CYS A CA 1
ATOM 681 C C . CYS A 1 86 ? -8.780 -4.725 0.562 1.00 77.19 86 CYS A C 1
ATOM 683 O O . CYS A 1 86 ? -7.849 -4.597 -0.236 1.00 77.19 86 CYS A O 1
ATOM 685 N N . GLY A 1 87 ? -8.831 -5.726 1.440 1.00 77.88 87 GLY A N 1
ATOM 686 C CA . GLY A 1 87 ? -7.839 -6.783 1.561 1.00 77.88 87 GLY A CA 1
ATOM 687 C C . GLY A 1 87 ? -7.724 -7.306 2.990 1.00 77.88 87 GLY A C 1
ATOM 688 O O . GLY A 1 87 ? -8.152 -6.670 3.949 1.00 77.88 87 GLY A O 1
ATOM 689 N N . LYS A 1 88 ? -7.103 -8.478 3.141 1.00 79.88 88 LYS A N 1
ATOM 690 C CA . LYS A 1 88 ? -6.920 -9.118 4.448 1.00 79.88 88 LYS A CA 1
ATOM 691 C C . LYS A 1 88 ? -6.060 -8.245 5.371 1.00 79.88 88 LYS A C 1
ATOM 693 O O . LYS A 1 88 ? -4.892 -7.991 5.071 1.00 79.88 88 LYS A O 1
ATOM 698 N N . SER A 1 89 ? -6.621 -7.835 6.506 1.00 77.94 89 SER A N 1
ATOM 699 C CA . SER A 1 89 ? -5.899 -7.129 7.566 1.00 77.94 89 SER A CA 1
ATOM 700 C C . SER A 1 89 ? -5.072 -8.117 8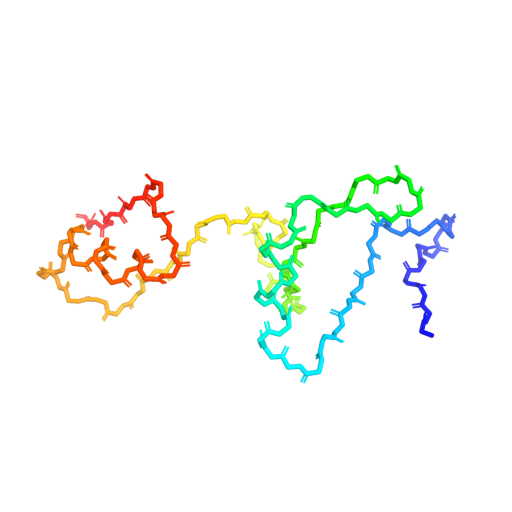.400 1.00 77.94 89 SER A C 1
ATOM 702 O O . SER A 1 89 ? -5.589 -9.104 8.926 1.00 77.94 89 SER A O 1
ATOM 704 N N . GLU A 1 90 ? -3.759 -7.878 8.492 1.00 77.44 90 GLU A N 1
ATOM 705 C CA . GLU A 1 90 ? -2.853 -8.702 9.310 1.00 77.44 90 GLU A CA 1
ATOM 706 C C . GLU A 1 90 ? -2.932 -8.300 10.792 1.00 77.44 90 GLU A C 1
ATOM 708 O O . GLU A 1 90 ? -3.103 -9.159 11.652 1.00 77.44 90 GLU A O 1
ATOM 713 N N . VAL A 1 91 ? -2.851 -6.998 11.086 1.00 77.44 91 VAL A N 1
ATOM 714 C CA . VAL A 1 91 ? -2.833 -6.441 12.447 1.00 77.44 91 VAL A CA 1
ATOM 715 C C . VAL A 1 91 ? -3.683 -5.172 12.479 1.00 77.44 91 VAL A C 1
ATOM 717 O O . VAL A 1 91 ? -3.566 -4.333 11.584 1.00 77.44 91 VAL A O 1
ATOM 720 N N . ILE A 1 92 ? -4.517 -5.026 13.509 1.00 84.19 92 ILE A N 1
ATOM 721 C CA . ILE A 1 92 ? -5.284 -3.811 13.799 1.00 84.19 92 ILE A CA 1
ATOM 722 C C . ILE A 1 92 ? -4.936 -3.407 15.232 1.00 84.19 92 ILE A C 1
ATOM 724 O O . ILE A 1 92 ? -5.075 -4.202 16.152 1.00 84.19 92 ILE A O 1
ATOM 728 N N . GLU A 1 93 ? -4.445 -2.185 15.414 1.00 82.00 93 GLU A N 1
ATOM 729 C CA . GLU A 1 93 ? -4.081 -1.644 16.725 1.00 82.00 93 GLU A CA 1
ATOM 730 C C . GLU A 1 93 ? -4.985 -0.455 17.028 1.00 82.00 93 GLU A C 1
ATOM 732 O O . GLU A 1 93 ? -4.974 0.536 16.295 1.00 82.00 93 GLU A O 1
ATOM 737 N N . ILE A 1 94 ? -5.756 -0.549 18.111 1.00 82.62 94 ILE A N 1
ATOM 738 C CA . ILE A 1 94 ? -6.534 0.574 18.631 1.00 82.62 94 ILE A CA 1
ATOM 739 C C . ILE A 1 94 ? -5.700 1.241 19.714 1.00 82.62 94 ILE A C 1
ATOM 741 O O . ILE A 1 94 ? -5.476 0.668 20.778 1.00 82.62 94 ILE A O 1
ATOM 745 N N . MET A 1 95 ? -5.230 2.452 19.426 1.00 76.12 95 MET A N 1
ATOM 746 C CA . MET A 1 95 ? -4.564 3.288 20.419 1.00 76.12 95 MET A CA 1
ATOM 747 C C . MET A 1 95 ? -5.640 3.964 21.271 1.00 76.12 95 MET A C 1
ATOM 749 O O . MET A 1 95 ? -6.396 4.793 20.766 1.00 76.12 95 MET A O 1
ATOM 753 N N . LYS A 1 96 ? -5.728 3.566 22.540 1.00 69.50 96 LYS A N 1
ATOM 754 C CA . LYS A 1 96 ? -6.432 4.302 23.596 1.00 69.50 96 LYS A CA 1
ATOM 755 C C . LYS A 1 96 ? -5.363 5.008 24.430 1.00 69.50 96 LYS A C 1
ATOM 757 O O . LYS A 1 96 ? -4.278 4.445 24.578 1.00 69.50 96 LYS A O 1
ATOM 762 N N . ASP A 1 97 ? -5.651 6.232 24.857 1.00 58.56 97 ASP A N 1
ATOM 763 C CA . ASP A 1 97 ? -4.766 7.015 25.733 1.00 58.56 97 ASP A CA 1
ATOM 764 C C . ASP A 1 97 ? -4.490 6.276 27.055 1.00 58.56 97 ASP A C 1
ATOM 766 O O . ASP A 1 97 ? -5.431 5.612 27.560 1.00 58.56 97 ASP A O 1
#

Sequence (97 aa):
MDATKDPNTKCSRGFRLLTYATVQEVGAERSARPHKVDGKVVEPKTAVSREDSQRPGAHLTMKKIFVSGIKEDTEEYHLRVYFEQCGKSEVIEIMKD

Organism: NCBI:txid72004